Protein AF-W2M4X1-F1 (afdb_monomer)

Organism: Phytophthora nicotianae (NCBI:txid4792)

Foldseek 3Di:
DVQQVVCCVVPVGSCPPPVVVDDDFDDQVVDPQGWDWDDDPDIDIDGDPCSDPVVVVCVVVVPD

Radius of gyration: 14.44 Å; Cα contacts (8 Å, |Δi|>4): 66; chains: 1; bounding box: 29×21×35 Å

Nearest PDB structures (foldseek):
  5c8v-assembly1_A  TM=6.220E-01  e=8.454E-01  Lucilia cuprina
  2wjv-assembly1_D  TM=3.350E-01  e=8.221E+00  Homo sapiens

Structure (mmCIF, N/CA/C/O backbone):
data_AF-W2M4X1-F1
#
_entry.id   AF-W2M4X1-F1
#
loop_
_atom_site.group_PDB
_atom_site.id
_atom_site.type_symbol
_atom_site.label_atom_id
_atom_site.label_alt_id
_atom_site.label_comp_id
_atom_site.label_asym_id
_atom_site.label_entity_id
_atom_site.label_seq_id
_atom_site.pdbx_PDB_ins_code
_atom_site.Cartn_x
_atom_site.Cartn_y
_atom_site.Cartn_z
_atom_site.occupancy
_atom_site.B_iso_or_equiv
_atom_site.auth_seq_id
_atom_site.auth_comp_id
_atom_site.auth_asym_id
_atom_site.auth_atom_id
_atom_site.pdbx_PDB_model_num
ATOM 1 N N . MET A 1 1 ? -12.046 1.458 1.739 1.00 88.56 1 MET A N 1
ATOM 2 C CA . MET A 1 1 ? -11.085 2.556 1.459 1.00 88.56 1 MET A CA 1
ATOM 3 C C . MET A 1 1 ? -11.207 3.782 2.350 1.00 88.56 1 MET A C 1
ATOM 5 O O . MET A 1 1 ? -10.187 4.190 2.885 1.00 88.56 1 MET A O 1
ATOM 9 N N . GLN A 1 2 ? -12.394 4.369 2.550 1.00 92.75 2 GLN A N 1
ATOM 10 C CA . GLN A 1 2 ? -12.544 5.618 3.325 1.00 92.75 2 GLN A CA 1
ATOM 11 C C . GLN A 1 2 ? -11.866 5.574 4.712 1.00 92.75 2 GLN A C 1
ATOM 13 O O . GLN A 1 2 ? -11.116 6.484 5.052 1.00 92.75 2 GLN A O 1
ATOM 18 N N . LYS A 1 3 ? -12.020 4.474 5.467 1.00 94.19 3 LYS A N 1
ATOM 19 C CA . LYS A 1 3 ? -11.377 4.286 6.783 1.00 94.19 3 LYS A CA 1
ATOM 20 C C . LYS A 1 3 ? -9.836 4.273 6.752 1.00 94.19 3 LYS A C 1
ATOM 22 O O . LYS A 1 3 ? -9.220 4.617 7.758 1.00 94.19 3 LYS A O 1
ATOM 27 N N . TYR A 1 4 ? -9.194 3.868 5.650 1.00 94.62 4 TYR A N 1
ATOM 28 C CA . TYR A 1 4 ? -7.728 3.954 5.522 1.00 94.62 4 TYR A CA 1
ATOM 29 C C . TYR A 1 4 ? -7.288 5.403 5.316 1.00 94.62 4 TYR A C 1
ATOM 31 O O . TYR A 1 4 ? -6.398 5.871 6.018 1.00 94.62 4 TYR A O 1
ATOM 39 N N . LEU A 1 5 ? -7.957 6.127 4.410 1.00 95.06 5 LEU A N 1
ATOM 40 C CA . LEU A 1 5 ? -7.646 7.529 4.117 1.00 95.06 5 LEU A CA 1
ATOM 41 C C . LEU A 1 5 ? -7.857 8.427 5.337 1.00 95.06 5 LEU A C 1
ATOM 43 O O . LEU A 1 5 ? -6.985 9.223 5.662 1.00 95.06 5 LEU A O 1
ATOM 47 N N . VAL A 1 6 ? -8.973 8.262 6.053 1.00 96.94 6 VAL A N 1
ATOM 48 C CA . VAL A 1 6 ? -9.241 9.038 7.274 1.00 96.94 6 VAL A CA 1
ATOM 49 C C . VAL A 1 6 ? -8.202 8.730 8.354 1.00 96.94 6 VAL A C 1
ATOM 51 O O . VAL A 1 6 ? -7.649 9.655 8.938 1.00 96.94 6 VAL A O 1
ATOM 54 N N . SER A 1 7 ? -7.872 7.452 8.579 1.00 96.62 7 SER A N 1
ATOM 55 C CA . SER A 1 7 ? -6.807 7.073 9.522 1.00 96.62 7 SER A CA 1
ATOM 5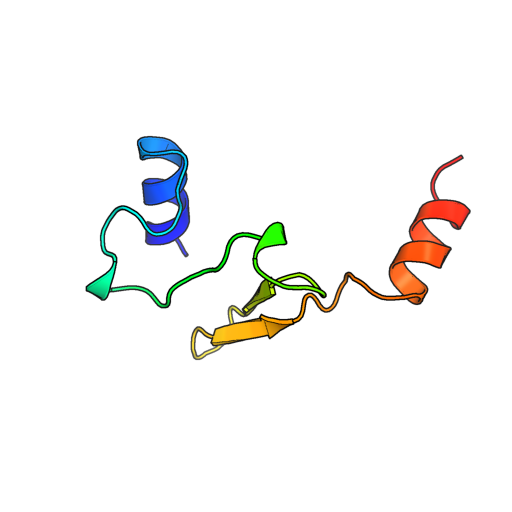6 C C . SER A 1 7 ? -5.468 7.714 9.146 1.00 96.62 7 SER A C 1
ATOM 58 O O . SER A 1 7 ? -4.777 8.239 10.015 1.00 96.62 7 SER A O 1
ATOM 60 N N . PHE A 1 8 ? -5.124 7.729 7.856 1.00 96.19 8 PHE A N 1
ATOM 61 C CA . PHE A 1 8 ? -3.891 8.337 7.367 1.00 96.19 8 PHE A CA 1
ATOM 62 C C . PHE A 1 8 ? -3.864 9.858 7.558 1.00 96.19 8 PHE A C 1
ATOM 64 O O . PHE A 1 8 ? -2.886 10.378 8.077 1.00 96.19 8 PHE A O 1
ATOM 71 N N . VAL A 1 9 ? -4.941 10.572 7.218 1.00 97.56 9 VAL A N 1
ATOM 72 C CA . VAL A 1 9 ? -5.028 12.031 7.423 1.00 97.56 9 VAL A CA 1
ATOM 73 C C . VAL A 1 9 ? -4.900 12.398 8.903 1.00 97.56 9 VAL A C 1
ATOM 75 O O . VAL A 1 9 ? -4.266 13.395 9.232 1.00 97.56 9 VAL A O 1
ATOM 78 N N . LEU A 1 10 ? -5.478 11.593 9.798 1.00 97.12 10 LEU A N 1
ATOM 79 C CA . LEU A 1 10 ? -5.463 11.864 11.237 1.00 97.12 10 LEU A CA 1
ATOM 80 C C . LEU A 1 10 ? -4.137 11.510 11.919 1.00 97.12 10 LEU A C 1
ATOM 82 O O . LEU A 1 10 ? -3.763 12.168 12.884 1.00 97.12 10 LEU A O 1
ATOM 86 N N . THR A 1 11 ? -3.455 10.452 11.471 1.00 97.19 11 THR A N 1
ATOM 87 C CA . THR A 1 11 ? -2.341 9.849 12.234 1.00 97.19 11 THR A CA 1
ATOM 88 C C . THR A 1 11 ? -1.057 9.647 11.433 1.00 97.19 11 THR A C 1
ATOM 90 O O . THR A 1 11 ? -0.056 9.200 11.982 1.00 97.19 11 THR A O 1
ATOM 93 N N . GLY A 1 12 ? -1.076 9.897 10.124 1.00 95.25 12 GLY A N 1
ATOM 94 C CA . GLY A 1 12 ? -0.009 9.495 9.205 1.00 95.25 12 GLY A CA 1
ATOM 95 C C . GLY A 1 12 ? 0.095 7.979 8.990 1.00 95.25 12 GLY A C 1
ATOM 96 O O . GLY A 1 12 ? 0.922 7.539 8.198 1.00 95.25 12 GLY A O 1
ATOM 97 N N . ASN A 1 13 ? -0.743 7.165 9.648 1.00 95.12 13 ASN A N 1
ATOM 98 C CA . ASN A 1 13 ? -0.745 5.709 9.532 1.00 95.12 13 ASN A CA 1
ATOM 99 C C . ASN A 1 13 ? -2.141 5.190 9.122 1.00 95.12 13 ASN A C 1
ATOM 101 O O . ASN A 1 13 ? -3.125 5.376 9.850 1.00 95.12 13 ASN A O 1
ATOM 105 N N . PRO A 1 14 ? -2.269 4.492 7.978 1.00 94.94 14 PRO A N 1
ATOM 106 C CA . PRO A 1 14 ? -3.560 4.015 7.492 1.00 94.94 14 PRO A CA 1
ATOM 107 C C . PRO A 1 14 ? -4.169 2.897 8.365 1.00 94.94 14 PRO A C 1
ATOM 109 O O . PRO A 1 14 ? -5.365 2.630 8.239 1.00 94.94 14 PRO A O 1
ATOM 112 N N . ASN A 1 15 ? -3.403 2.281 9.274 1.00 95.75 15 ASN A N 1
ATOM 113 C CA . ASN A 1 15 ? -3.831 1.178 10.148 1.00 95.75 15 ASN A CA 1
ATOM 114 C C . ASN A 1 15 ? -4.183 1.599 11.589 1.00 95.75 15 ASN A C 1
ATOM 116 O O . ASN A 1 15 ? -4.727 0.787 12.330 1.00 95.75 15 ASN A O 1
ATOM 120 N N . SER A 1 16 ? -3.888 2.837 12.004 1.00 96.19 16 SER A N 1
ATOM 121 C CA . SER A 1 16 ? -3.952 3.237 13.422 1.00 96.19 16 SER A CA 1
ATOM 122 C C . SER A 1 16 ? -5.365 3.329 14.009 1.00 96.19 16 SER A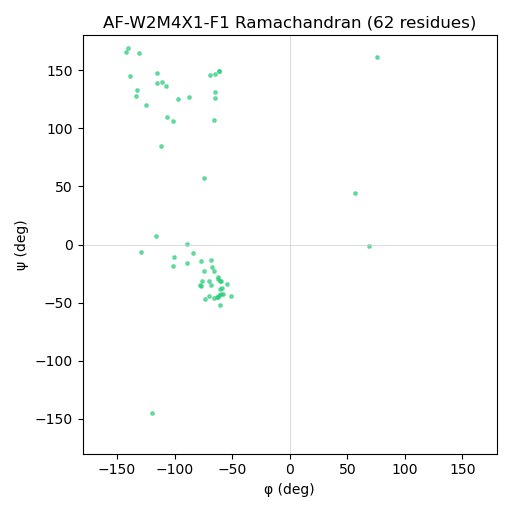 C 1
ATOM 124 O O . SER A 1 16 ? -5.531 3.112 15.205 1.00 96.19 16 SER A O 1
ATOM 126 N N . VAL A 1 17 ? -6.373 3.688 13.211 1.00 96.19 17 VAL A N 1
ATOM 127 C CA . VAL A 1 17 ? -7.768 3.833 13.667 1.00 96.19 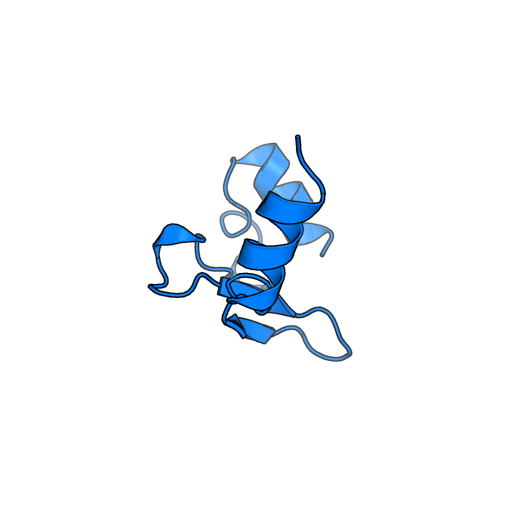17 VAL A CA 1
ATOM 128 C C . VAL A 1 17 ? -8.635 2.784 12.978 1.00 96.19 17 VAL A C 1
ATOM 130 O O . VAL A 1 17 ? -8.466 2.563 11.779 1.00 96.19 17 VAL A O 1
ATOM 133 N N . TRP A 1 18 ? -9.576 2.161 13.697 1.00 94.44 18 TRP A N 1
ATOM 134 C CA . TRP A 1 18 ? -10.427 1.067 13.191 1.00 94.44 18 TRP A CA 1
ATOM 135 C C . TRP A 1 18 ? -9.617 -0.129 12.667 1.00 94.44 18 TRP A C 1
ATOM 137 O O . TRP A 1 18 ? -9.885 -0.636 11.578 1.00 94.44 18 TRP A O 1
ATOM 147 N N . SER A 1 19 ? -8.587 -0.540 13.409 1.00 92.75 19 SER A N 1
ATOM 148 C CA . SER A 1 19 ? -7.713 -1.662 13.044 1.00 92.75 19 SER A CA 1
ATOM 149 C C . SER A 1 19 ? -8.466 -2.989 12.921 1.00 92.75 19 SER A C 1
ATOM 151 O O . SER A 1 19 ? -8.104 -3.800 12.082 1.00 92.75 19 SER A O 1
ATOM 153 N N . GLU A 1 20 ? -9.533 -3.195 13.697 1.00 93.38 20 GLU A N 1
ATOM 154 C CA . GLU A 1 20 ? -10.356 -4.416 13.641 1.00 93.38 20 GLU A CA 1
ATOM 155 C C . GLU A 1 20 ? -11.275 -4.474 12.409 1.00 93.38 20 GLU A C 1
ATOM 157 O O . GLU A 1 20 ? -11.650 -5.551 11.958 1.00 93.38 20 GLU A O 1
ATOM 162 N N . ASP A 1 21 ? -11.598 -3.321 11.818 1.00 92.00 21 ASP A N 1
ATOM 163 C CA . ASP A 1 21 ? -12.500 -3.223 10.661 1.00 92.00 21 ASP A CA 1
ATOM 164 C C . ASP A 1 21 ? -11.770 -3.338 9.314 1.00 92.00 21 ASP A C 1
ATOM 166 O O . ASP A 1 21 ? -12.368 -3.148 8.248 1.00 92.00 21 ASP A O 1
ATOM 170 N N . LYS A 1 22 ? -10.451 -3.515 9.348 1.00 91.06 22 LYS A N 1
ATOM 171 C CA . LYS A 1 22 ? -9.568 -3.381 8.195 1.00 91.06 22 LYS A CA 1
ATOM 172 C C . LYS A 1 22 ? -8.530 -4.485 8.212 1.00 91.06 22 LYS A C 1
ATOM 174 O O . LYS A 1 22 ? -7.999 -4.843 9.254 1.00 91.06 22 LYS A O 1
ATOM 179 N N . ILE A 1 23 ? -8.168 -4.959 7.028 1.00 94.25 23 ILE A N 1
ATOM 180 C CA . ILE A 1 23 ? -6.961 -5.768 6.893 1.00 94.25 23 ILE A CA 1
ATOM 181 C C . ILE A 1 23 ? -5.736 -4.882 7.132 1.00 94.25 23 ILE A C 1
ATOM 183 O O . ILE A 1 23 ? -5.732 -3.694 6.795 1.00 94.25 23 ILE A O 1
ATOM 187 N N . TYR A 1 24 ? -4.687 -5.439 7.717 1.00 93.88 24 TYR A N 1
ATOM 188 C CA . TYR A 1 24 ? -3.446 -4.698 7.887 1.00 93.88 24 TYR A CA 1
ATOM 189 C C . TYR A 1 24 ? -2.843 -4.372 6.516 1.00 93.88 24 TYR A C 1
ATOM 191 O O . TYR A 1 24 ? -2.661 -5.277 5.706 1.00 93.88 24 TYR A O 1
ATOM 199 N N . TRP A 1 25 ? -2.554 -3.097 6.245 1.00 93.69 25 TRP A N 1
ATOM 200 C CA . TRP A 1 25 ? -1.849 -2.662 5.037 1.00 93.69 25 TRP A CA 1
ATOM 201 C C . TRP A 1 25 ? -0.381 -2.374 5.387 1.00 93.69 25 TRP A C 1
ATOM 203 O O . TRP A 1 25 ? -0.125 -1.351 6.030 1.00 93.69 25 TRP A O 1
ATOM 213 N N . PRO A 1 26 ? 0.570 -3.244 4.996 1.00 92.75 26 PRO A N 1
ATOM 214 C CA . PRO A 1 26 ? 1.982 -3.060 5.318 1.00 92.75 26 PRO A CA 1
ATOM 215 C C . PRO A 1 26 ? 2.543 -1.773 4.724 1.00 92.75 26 PRO A C 1
ATOM 217 O O . PRO A 1 26 ? 2.130 -1.341 3.641 1.00 92.75 26 PRO A O 1
ATOM 220 N N . MET A 1 27 ? 3.523 -1.182 5.404 1.00 90.75 27 MET A N 1
ATOM 221 C CA . MET A 1 27 ? 4.305 -0.107 4.802 1.00 90.75 27 MET A CA 1
ATOM 222 C C . MET A 1 27 ? 5.098 -0.661 3.613 1.00 90.75 27 MET A C 1
ATOM 224 O O . MET A 1 27 ? 5.538 -1.808 3.619 1.00 90.75 27 MET A O 1
ATOM 228 N N . PHE A 1 28 ? 5.304 0.155 2.578 1.00 86.00 28 PHE A N 1
ATOM 229 C CA . PHE A 1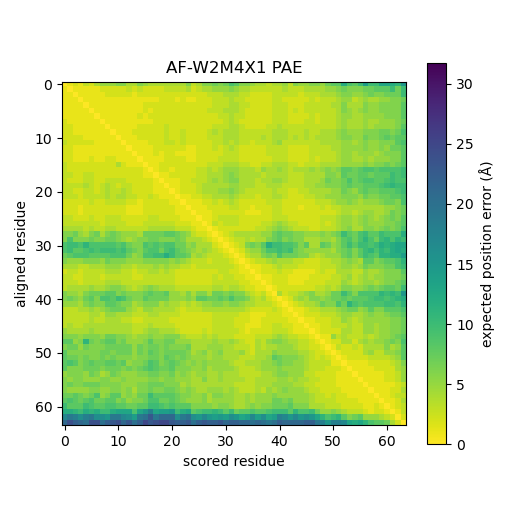 28 ? 5.951 -0.301 1.344 1.00 86.00 28 PHE A CA 1
ATOM 230 C C . PHE A 1 28 ? 7.330 -0.950 1.576 1.00 86.00 28 PHE A C 1
ATOM 232 O O . PHE A 1 28 ? 7.690 -1.898 0.891 1.00 86.00 28 PHE A O 1
ATOM 239 N N . ASN A 1 29 ? 8.084 -0.467 2.565 1.00 84.75 29 ASN A N 1
ATOM 240 C CA . ASN A 1 29 ? 9.417 -0.958 2.923 1.00 84.75 29 ASN A CA 1
ATOM 241 C C . ASN A 1 29 ? 9.422 -2.191 3.850 1.00 84.75 29 ASN A C 1
ATOM 243 O O . ASN A 1 29 ? 10.490 -2.749 4.087 1.00 84.75 29 ASN A O 1
ATOM 247 N N . GLU A 1 30 ? 8.273 -2.619 4.375 1.00 86.25 30 GLU A N 1
ATOM 248 C CA . GLU A 1 30 ? 8.157 -3.848 5.175 1.00 86.25 30 GLU A CA 1
ATOM 249 C C . GLU A 1 30 ? 8.172 -5.108 4.289 1.00 86.25 30 GLU A C 1
ATOM 251 O O . GLU A 1 30 ? 8.390 -6.212 4.786 1.00 86.25 30 GLU A O 1
ATOM 256 N N . SER A 1 31 ? 7.985 -4.950 2.972 1.00 81.56 31 SER A N 1
ATOM 257 C CA . SER A 1 31 ? 8.080 -6.012 1.964 1.00 81.56 31 SER A CA 1
ATOM 258 C C . SER A 1 31 ? 9.298 -5.810 1.059 1.00 81.56 31 SER A C 1
ATOM 260 O O . SER A 1 31 ? 9.575 -4.702 0.606 1.00 81.56 31 SER A O 1
ATOM 262 N N . SER A 1 32 ? 9.992 -6.904 0.723 1.00 80.38 32 SER A N 1
ATOM 263 C CA . SER A 1 32 ? 11.122 -6.883 -0.224 1.00 80.38 32 SER A CA 1
ATOM 264 C C . SER A 1 32 ? 10.728 -6.514 -1.661 1.00 80.38 32 SER A C 1
ATOM 266 O O . SER A 1 32 ? 11.568 -6.044 -2.426 1.00 80.38 32 SER A O 1
ATOM 268 N N . VAL A 1 33 ? 9.456 -6.704 -2.017 1.00 83.75 33 VAL A N 1
ATOM 269 C CA . VAL A 1 33 ? 8.894 -6.433 -3.351 1.00 83.75 33 VAL A CA 1
ATOM 270 C C . VAL A 1 33 ? 7.839 -5.323 -3.324 1.00 83.75 33 VAL A C 1
ATOM 272 O O . VAL A 1 33 ? 7.193 -5.069 -4.334 1.00 83.75 33 VAL A O 1
ATOM 275 N N . GLY A 1 34 ? 7.661 -4.647 -2.183 1.00 88.12 34 GLY A N 1
ATOM 276 C CA . GLY A 1 34 ? 6.529 -3.753 -1.949 1.00 88.12 34 GLY A CA 1
ATOM 277 C C . GLY A 1 34 ? 5.233 -4.519 -1.666 1.00 88.12 34 GLY A C 1
ATOM 278 O O . GLY A 1 34 ? 5.118 -5.715 -1.935 1.00 88.12 34 GLY A O 1
ATOM 279 N N . ALA A 1 35 ? 4.256 -3.838 -1.072 1.00 91.50 35 ALA A N 1
ATOM 280 C CA . ALA A 1 35 ? 2.934 -4.396 -0.801 1.00 91.50 35 ALA A CA 1
ATOM 281 C C . ALA A 1 35 ? 1.854 -3.407 -1.244 1.00 91.50 35 ALA A C 1
ATOM 283 O O . ALA A 1 35 ? 1.904 -2.219 -0.914 1.00 91.50 35 ALA A O 1
ATOM 284 N N . GLN A 1 36 ? 0.857 -3.908 -1.966 1.00 91.75 36 GLN A N 1
ATOM 285 C CA . GLN A 1 36 ? -0.308 -3.150 -2.406 1.00 91.75 36 GLN A CA 1
ATOM 286 C C . GLN A 1 36 ? -1.578 -3.703 -1.759 1.00 91.75 36 GLN A C 1
ATOM 288 O O . GLN A 1 36 ? -1.718 -4.907 -1.534 1.00 91.75 36 GLN A O 1
ATOM 293 N N . ILE A 1 37 ? -2.535 -2.814 -1.499 1.00 92.44 37 ILE A N 1
ATOM 294 C CA . ILE A 1 37 ? -3.896 -3.215 -1.152 1.00 92.44 37 ILE A CA 1
ATOM 295 C C . ILE A 1 37 ? -4.705 -3.400 -2.438 1.00 92.44 37 ILE A C 1
ATOM 297 O O . ILE A 1 37 ? -4.757 -2.510 -3.288 1.00 92.44 37 ILE A O 1
ATOM 301 N N . VAL A 1 38 ? -5.332 -4.562 -2.592 1.00 92.56 38 VAL A N 1
ATOM 302 C CA . VAL A 1 38 ? -6.175 -4.883 -3.745 1.00 92.56 38 VAL A CA 1
ATOM 303 C C . VAL A 1 38 ? -7.628 -4.620 -3.383 1.00 92.56 38 VAL A C 1
ATOM 305 O O . VAL A 1 38 ? -8.151 -5.123 -2.388 1.00 92.56 38 VAL A O 1
ATOM 308 N N . LEU A 1 39 ? -8.269 -3.796 -4.208 1.00 89.38 39 LEU A N 1
ATOM 309 C CA . LEU A 1 39 ? -9.635 -3.325 -4.025 1.00 89.38 39 LEU A CA 1
ATOM 310 C C . LEU A 1 39 ? -10.516 -3.928 -5.116 1.00 89.38 39 LEU A C 1
ATOM 312 O O . LEU A 1 39 ? -10.718 -3.324 -6.166 1.00 89.38 39 LEU A O 1
ATOM 316 N N . ASN A 1 40 ? -10.998 -5.140 -4.878 1.00 87.00 40 ASN A N 1
ATOM 317 C CA . ASN A 1 40 ? -12.023 -5.783 -5.698 1.00 87.00 40 ASN A CA 1
ATOM 318 C C . ASN A 1 40 ? -13.250 -6.080 -4.811 1.00 87.00 40 ASN A C 1
ATOM 320 O O . ASN A 1 40 ? -13.542 -5.299 -3.902 1.00 87.00 40 ASN A O 1
ATOM 324 N N . ASP A 1 41 ? -13.952 -7.188 -5.048 1.00 88.19 41 ASP A N 1
ATOM 325 C CA . ASP A 1 41 ? -15.079 -7.631 -4.219 1.00 88.19 41 ASP A CA 1
ATOM 326 C C . ASP A 1 41 ? -14.683 -7.880 -2.750 1.00 88.19 41 ASP A C 1
ATOM 328 O O . ASP A 1 41 ? -15.476 -7.639 -1.838 1.00 88.19 41 ASP A O 1
ATOM 332 N N . THR A 1 42 ? -13.442 -8.314 -2.500 1.00 88.75 42 THR A N 1
ATOM 333 C CA . THR A 1 42 ? -12.891 -8.562 -1.161 1.00 88.75 42 THR A CA 1
ATOM 334 C C . THR A 1 42 ? -11.507 -7.949 -1.006 1.00 88.75 42 THR A C 1
ATOM 336 O O . THR A 1 42 ? -10.592 -8.228 -1.772 1.00 88.75 42 THR A O 1
ATOM 339 N N . PHE A 1 43 ? -11.312 -7.163 0.046 1.00 90.25 43 PHE A N 1
ATOM 340 C CA . PH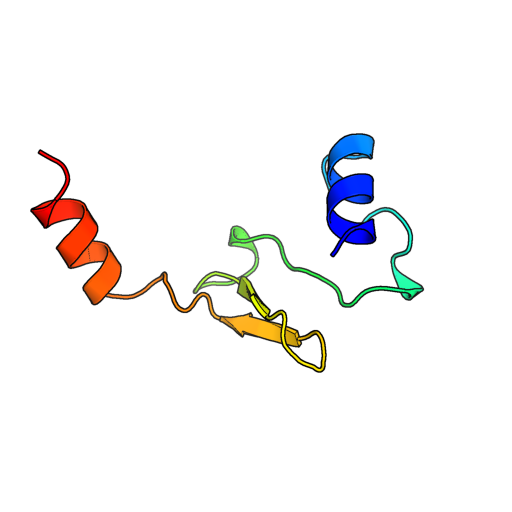E A 1 43 ? -10.029 -6.520 0.302 1.00 90.25 43 PHE A CA 1
ATOM 341 C C . PHE A 1 43 ? -8.952 -7.573 0.595 1.00 90.25 43 PHE A C 1
ATOM 343 O O . PHE A 1 43 ? -9.149 -8.444 1.444 1.00 90.25 43 PHE A O 1
ATOM 350 N N . SER A 1 44 ? -7.801 -7.464 -0.068 1.00 93.12 44 SER A N 1
ATOM 351 C CA . SER A 1 44 ? -6.626 -8.305 0.185 1.00 93.12 44 SER A CA 1
ATOM 352 C C . SER A 1 44 ? -5.324 -7.509 0.070 1.00 93.12 44 SER A C 1
ATOM 354 O O . SER A 1 44 ? -5.311 -6.379 -0.423 1.00 93.12 44 SER A O 1
ATOM 356 N N . VAL A 1 45 ? -4.226 -8.089 0.558 1.00 92.94 45 VAL A N 1
ATOM 357 C CA . VAL A 1 45 ? -2.864 -7.572 0.358 1.00 92.94 45 VAL A CA 1
ATOM 358 C C . VAL A 1 45 ? -2.143 -8.490 -0.618 1.00 92.94 45 VAL A C 1
ATOM 360 O O . VAL A 1 45 ? -2.251 -9.712 -0.512 1.00 92.94 45 VAL A O 1
ATOM 363 N N . ALA A 1 46 ? -1.418 -7.899 -1.559 1.00 92.31 46 ALA A N 1
ATOM 364 C CA . ALA A 1 46 ? -0.600 -8.608 -2.533 1.00 92.31 46 ALA A CA 1
ATOM 365 C C . ALA A 1 46 ? 0.724 -7.867 -2.758 1.00 92.31 46 ALA A C 1
ATOM 367 O O . ALA A 1 46 ? 0.871 -6.713 -2.347 1.00 92.31 46 ALA A O 1
ATOM 368 N N . ASP A 1 47 ? 1.662 -8.517 -3.442 1.00 92.19 47 ASP A N 1
ATOM 369 C CA . ASP A 1 47 ? 2.906 -7.884 -3.880 1.00 92.19 47 ASP A CA 1
ATOM 370 C C . ASP A 1 47 ? 2.623 -6.719 -4.837 1.00 92.19 47 ASP A C 1
ATOM 372 O O . ASP A 1 47 ? 1.628 -6.731 -5.576 1.00 92.19 47 ASP A O 1
ATOM 376 N N . ASP A 1 48 ? 3.495 -5.707 -4.829 1.00 89.81 48 ASP A N 1
ATOM 377 C CA . ASP A 1 48 ? 3.347 -4.562 -5.725 1.00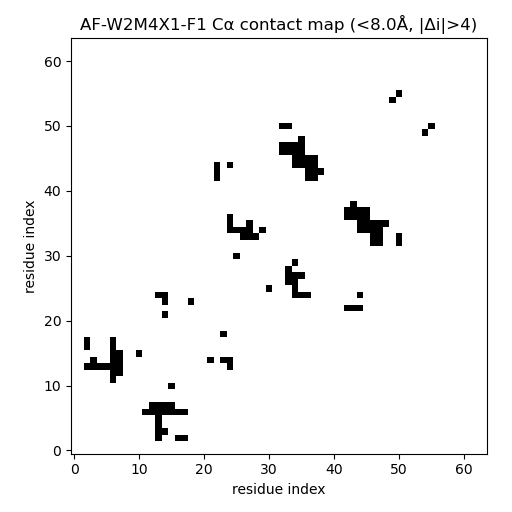 89.81 48 ASP A CA 1
ATOM 378 C C . ASP A 1 48 ? 3.521 -4.994 -7.186 1.00 89.81 48 ASP A C 1
ATOM 380 O O . ASP A 1 48 ? 4.615 -5.259 -7.688 1.00 89.81 48 ASP A O 1
ATOM 384 N N . SER A 1 49 ? 2.401 -5.015 -7.899 1.00 85.12 49 SER A N 1
ATOM 385 C CA . SER A 1 49 ? 2.360 -5.387 -9.306 1.00 85.12 49 SER A CA 1
ATOM 386 C C . SER A 1 49 ? 3.072 -4.382 -10.212 1.00 85.12 49 SER A C 1
ATOM 388 O O . SER A 1 49 ? 3.437 -4.741 -11.334 1.00 85.12 49 SER A O 1
ATOM 390 N N . LEU A 1 50 ? 3.301 -3.147 -9.752 1.00 86.06 50 LEU A N 1
ATOM 391 C CA . LEU A 1 50 ? 4.025 -2.104 -10.477 1.00 86.06 50 LEU A CA 1
ATOM 392 C C . LEU A 1 50 ? 5.531 -2.136 -10.216 1.00 86.06 50 LEU A C 1
ATOM 394 O O . LEU A 1 50 ? 6.273 -1.592 -11.037 1.00 86.06 50 LEU A O 1
ATOM 398 N N . ALA A 1 51 ? 6.005 -2.820 -9.175 1.00 84.88 51 ALA A N 1
ATOM 399 C CA . ALA A 1 51 ? 7.424 -3.040 -8.897 1.00 84.88 51 ALA A CA 1
ATOM 400 C C . ALA A 1 51 ? 8.032 -4.095 -9.846 1.00 84.88 51 ALA A C 1
ATOM 402 O O . ALA A 1 51 ? 8.565 -5.123 -9.436 1.00 84.88 51 ALA A O 1
ATOM 403 N N . ASN A 1 52 ? 7.940 -3.857 -11.158 1.00 86.81 52 ASN A N 1
ATOM 404 C CA . ASN A 1 52 ? 8.343 -4.805 -12.193 1.00 86.81 52 ASN A CA 1
ATOM 405 C C . ASN A 1 52 ? 9.254 -4.172 -13.263 1.00 86.81 52 ASN A C 1
ATOM 407 O O . ASN A 1 52 ? 9.355 -2.951 -13.416 1.00 86.81 52 ASN A O 1
ATOM 411 N N . ALA A 1 53 ? 9.905 -5.031 -14.055 1.00 88.81 53 ALA A N 1
ATOM 412 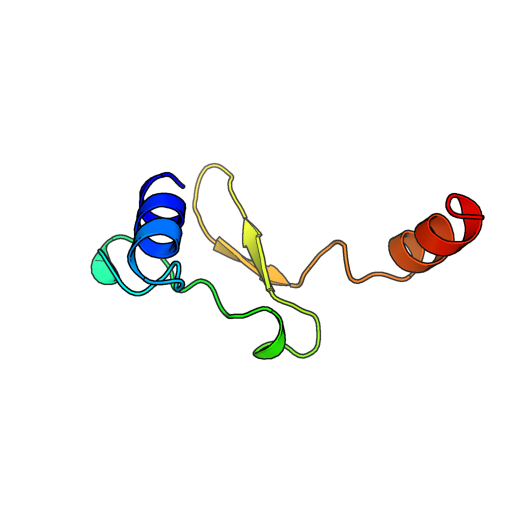C CA . ALA A 1 53 ? 10.850 -4.610 -15.090 1.00 88.81 53 ALA A CA 1
ATOM 413 C C . ALA A 1 53 ? 10.217 -3.753 -16.204 1.00 88.81 53 ALA A C 1
ATOM 415 O O . ALA A 1 53 ? 10.894 -2.899 -16.776 1.00 88.81 53 ALA A O 1
ATOM 416 N N . LYS A 1 54 ? 8.926 -3.946 -16.510 1.00 88.31 54 LYS A N 1
ATOM 417 C CA . LYS A 1 54 ? 8.214 -3.141 -17.514 1.00 88.31 54 LYS A CA 1
ATOM 418 C C . LYS A 1 54 ? 8.007 -1.714 -17.012 1.00 88.31 54 LYS A C 1
ATOM 420 O O . LYS A 1 54 ? 8.277 -0.781 -17.759 1.00 88.31 54 LYS A O 1
ATOM 425 N N . SER A 1 55 ? 7.594 -1.540 -15.757 1.00 90.31 55 SER A N 1
ATOM 426 C CA . SER A 1 55 ? 7.462 -0.219 -15.131 1.00 90.31 55 SER A CA 1
ATOM 427 C C . SER A 1 55 ? 8.801 0.516 -15.100 1.00 90.31 55 SER A C 1
ATOM 429 O O . SER A 1 55 ? 8.864 1.689 -15.455 1.00 90.31 55 SER A O 1
ATOM 431 N N . LEU A 1 56 ? 9.898 -0.181 -14.768 1.00 89.88 56 LEU A N 1
ATOM 432 C CA . LEU A 1 56 ? 11.245 0.400 -14.800 1.00 89.88 56 LEU A CA 1
ATOM 433 C C . LEU A 1 56 ? 11.652 0.856 -16.209 1.00 89.88 56 LEU A C 1
ATOM 435 O O . LEU A 1 56 ? 12.228 1.933 -16.364 1.00 89.88 56 LEU A O 1
ATOM 439 N N . PHE A 1 57 ? 11.372 0.040 -17.229 1.00 92.62 57 PHE A N 1
ATOM 440 C CA . PHE A 1 57 ? 11.653 0.386 -18.621 1.00 92.62 57 PHE A CA 1
ATOM 441 C C . PHE A 1 57 ? 10.886 1.641 -19.046 1.00 92.62 57 PHE A C 1
ATOM 443 O O . PHE A 1 57 ? 11.493 2.597 -19.526 1.00 92.62 57 PHE A O 1
ATOM 450 N N . TRP A 1 58 ? 9.571 1.669 -18.826 1.00 92.69 58 TRP A N 1
ATOM 451 C CA . TRP A 1 58 ? 8.732 2.788 -19.250 1.00 92.69 58 TRP A CA 1
ATOM 452 C C . TRP A 1 58 ? 9.012 4.074 -18.476 1.00 92.69 58 TRP A C 1
ATOM 454 O O . TRP A 1 58 ? 9.020 5.134 -19.093 1.00 92.69 58 TRP A O 1
ATOM 464 N N . ASN A 1 59 ? 9.345 3.995 -17.183 1.00 91.19 59 ASN A N 1
ATOM 465 C CA . ASN A 1 59 ? 9.786 5.166 -16.418 1.00 91.19 59 ASN A CA 1
ATOM 466 C C . ASN A 1 59 ? 11.035 5.813 -17.029 1.00 91.19 59 ASN A C 1
ATOM 468 O O . ASN A 1 59 ? 11.129 7.031 -17.051 1.00 91.19 59 ASN A O 1
ATOM 472 N N . LYS A 1 60 ? 11.976 5.023 -17.561 1.00 90.38 60 LYS A N 1
ATOM 473 C CA . LYS A 1 60 ? 13.162 5.560 -18.251 1.00 90.38 60 LYS A CA 1
ATOM 474 C C . LYS A 1 60 ? 12.863 6.047 -19.665 1.00 90.38 60 LYS A C 1
ATOM 476 O O . LYS A 1 60 ? 13.489 6.988 -20.127 1.00 90.38 60 LYS A O 1
ATOM 481 N N . ALA A 1 61 ? 11.964 5.369 -20.373 1.00 92.12 61 ALA A N 1
ATOM 482 C CA . ALA A 1 61 ? 11.661 5.686 -21.764 1.00 92.12 61 ALA A CA 1
ATOM 483 C C . ALA A 1 61 ? 10.781 6.938 -21.914 1.00 92.12 61 ALA A C 1
ATOM 485 O O . ALA A 1 61 ? 10.885 7.632 -22.921 1.00 92.12 61 ALA A O 1
ATOM 486 N N . LEU A 1 62 ? 9.898 7.201 -20.944 1.00 90.00 62 LEU A N 1
ATOM 487 C CA . LEU A 1 62 ? 8.901 8.275 -21.013 1.00 90.00 62 LEU A CA 1
ATOM 488 C C . LEU A 1 62 ? 9.280 9.528 -20.220 1.00 90.00 62 LEU A C 1
ATOM 490 O O . LEU A 1 62 ? 8.707 10.585 -20.480 1.00 90.00 62 LEU A O 1
ATOM 494 N N . TRP A 1 63 ? 10.214 9.438 -19.272 1.00 77.56 63 TRP A N 1
ATOM 495 C CA . TRP A 1 63 ? 10.761 10.605 -18.580 1.00 77.56 63 TRP A CA 1
ATOM 496 C C . TRP A 1 63 ? 12.180 10.883 -19.082 1.00 77.56 63 TRP A C 1
ATOM 498 O O . TRP A 1 63 ? 13.100 10.111 -18.816 1.00 77.56 63 TRP A O 1
ATOM 508 N N . TYR A 1 64 ? 12.307 11.981 -19.835 1.00 54.47 64 TYR A N 1
ATOM 509 C CA . TYR A 1 64 ? 13.556 12.613 -20.265 1.00 54.47 64 TYR A CA 1
ATOM 510 C C . TYR A 1 64 ? 13.812 13.860 -19.419 1.00 54.47 64 TYR A C 1
ATOM 512 O O . TYR A 1 64 ? 12.828 14.599 -19.178 1.00 54.47 64 TYR A O 1
#

pLDDT: mean 90.52, std 6.22, range [54.47, 97.56]

Solvent-accessible surface area (backbone atoms only — not comparable to full-atom values): 4033 Å² total; per-residue (Å²): 110,69,63,36,54,52,18,24,76,77,66,76,34,48,55,78,45,67,50,90,82,44,80,84,74,66,57,50,82,81,33,99,58,29,50,36,80,43,87,66,101,63,81,46,75,44,67,30,83,68,74,39,72,66,50,56,50,48,55,59,75,74,56,130

Secondary structure (DSSP, 8-state):
-HHHHHHHHHHS-TTSSSGGGS-----GGGSTT-EEEE-SSS-EEEE-TTSSHHHHHHHHHH--

InterPro domains:
  IPR029058 Alpha/Beta hydrolase fold [G3DSA:3.40.50.1820] (1-63)
  IPR029058 Alpha/Beta hydrolase fold [SSF5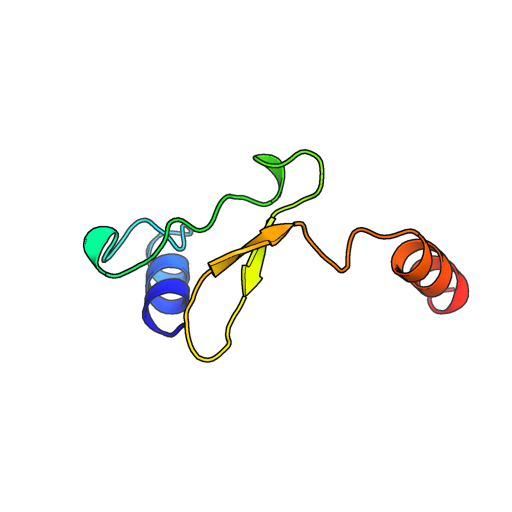3474] (1-60)

Sequence (64 aa):
MQKYLVSFVLTGNPNSVWSEDKIYWP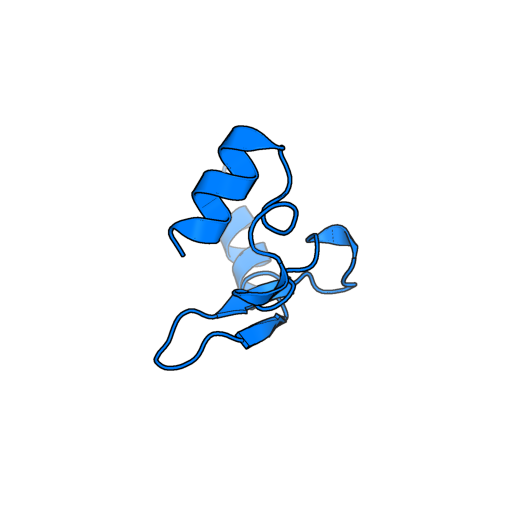MFNESSVGAQIVLNDTFSVADDSLANAKSLFWNKALWY

Mean predicted aligned error: 4.49 Å